Protein AF-A0A6S6ZIA1-F1 (afdb_monomer_lite)

Structure (mmCIF, N/CA/C/O backbone):
data_AF-A0A6S6ZIA1-F1
#
_entry.id   AF-A0A6S6ZIA1-F1
#
loop_
_atom_site.group_PDB
_atom_site.id
_atom_site.type_symbol
_atom_site.label_atom_id
_atom_site.label_alt_id
_atom_site.label_comp_id
_atom_site.label_asym_id
_atom_site.label_entity_id
_atom_site.label_seq_id
_atom_site.pdbx_PDB_ins_code
_atom_site.Cartn_x
_atom_site.Cartn_y
_atom_site.Cartn_z
_atom_site.occupancy
_atom_site.B_iso_or_equiv
_atom_site.auth_seq_id
_atom_site.auth_comp_id
_atom_site.auth_asym_id
_atom_site.auth_atom_id
_atom_site.pdbx_PDB_model_num
ATOM 1 N N . MET A 1 1 ? 13.094 -11.642 -13.434 1.00 40.66 1 MET A N 1
ATOM 2 C CA . MET A 1 1 ? 11.737 -11.068 -13.487 1.00 40.66 1 MET A CA 1
ATOM 3 C C . MET A 1 1 ? 11.927 -9.672 -14.052 1.00 40.66 1 MET A C 1
ATOM 5 O O . MET A 1 1 ? 12.493 -8.846 -13.364 1.00 40.66 1 MET A O 1
ATOM 9 N N . GLN A 1 2 ? 11.712 -9.467 -15.352 1.00 42.84 2 GLN A N 1
ATOM 10 C CA . GLN A 1 2 ? 11.974 -8.162 -15.969 1.00 42.84 2 GLN A CA 1
ATOM 11 C C . GLN A 1 2 ? 10.790 -7.246 -15.621 1.00 42.84 2 GLN A C 1
ATOM 13 O O . GLN A 1 2 ? 9.651 -7.606 -15.908 1.00 42.84 2 GLN A O 1
ATOM 18 N N . ASP A 1 3 ? 11.084 -6.151 -14.916 1.00 65.88 3 ASP A N 1
ATOM 19 C CA . ASP A 1 3 ? 10.182 -5.324 -14.105 1.00 65.88 3 ASP A CA 1
ATOM 20 C C . ASP A 1 3 ? 8.945 -4.777 -14.841 1.00 65.88 3 ASP A C 1
ATOM 22 O O . ASP A 1 3 ? 8.975 -3.713 -15.467 1.00 65.88 3 ASP A O 1
ATOM 26 N N . GLU A 1 4 ? 7.810 -5.455 -14.687 1.00 65.94 4 GLU A N 1
ATOM 27 C CA . GLU A 1 4 ? 6.495 -4.986 -15.145 1.00 65.94 4 GLU A CA 1
ATOM 28 C C . GLU A 1 4 ? 6.166 -3.586 -14.591 1.00 65.94 4 GLU A C 1
ATOM 30 O O . GLU A 1 4 ? 5.603 -2.746 -15.292 1.00 65.94 4 GLU A O 1
ATOM 35 N N . ILE A 1 5 ? 6.636 -3.277 -13.378 1.00 64.75 5 ILE A N 1
ATOM 36 C CA . ILE A 1 5 ? 6.540 -1.946 -12.770 1.00 64.75 5 ILE A CA 1
ATOM 37 C C . ILE A 1 5 ? 7.361 -0.906 -13.532 1.00 64.75 5 ILE A C 1
ATOM 39 O O . ILE A 1 5 ? 6.848 0.158 -13.874 1.00 64.75 5 ILE A O 1
ATOM 43 N N . VAL A 1 6 ? 8.627 -1.197 -13.836 1.00 65.38 6 VAL A N 1
ATOM 44 C CA . VAL A 1 6 ? 9.498 -0.277 -14.585 1.00 65.38 6 VAL A CA 1
ATOM 45 C C . VAL A 1 6 ? 8.930 -0.034 -15.980 1.00 65.38 6 VAL A C 1
ATOM 47 O O . VAL A 1 6 ? 8.978 1.098 -16.458 1.00 65.38 6 VAL A O 1
ATOM 50 N N . TYR A 1 7 ? 8.335 -1.055 -16.604 1.00 69.38 7 TYR A N 1
ATOM 51 C CA . TYR A 1 7 ? 7.634 -0.922 -17.879 1.00 69.38 7 TYR A CA 1
ATOM 52 C C . TYR A 1 7 ? 6.396 -0.014 -17.779 1.00 69.38 7 TYR A C 1
ATOM 54 O O . TYR A 1 7 ? 6.262 0.917 -18.574 1.00 69.38 7 TYR A O 1
ATOM 62 N N . LEU A 1 8 ? 5.529 -0.219 -16.780 1.00 66.75 8 LEU A N 1
ATOM 63 C CA . LEU A 1 8 ? 4.335 0.613 -16.550 1.00 66.75 8 LEU A CA 1
ATOM 64 C C . LEU A 1 8 ? 4.683 2.081 -16.259 1.00 66.75 8 LEU A C 1
ATOM 66 O O . LEU A 1 8 ? 3.932 2.991 -16.615 1.00 66.75 8 LEU A O 1
ATOM 70 N N . LEU A 1 9 ? 5.844 2.319 -15.649 1.00 67.44 9 LEU A N 1
ATOM 71 C CA . LEU A 1 9 ? 6.349 3.656 -15.342 1.00 67.44 9 LEU A CA 1
ATOM 72 C C . LEU A 1 9 ? 7.222 4.253 -16.461 1.00 67.44 9 LEU A C 1
ATOM 74 O O . LEU A 1 9 ? 7.538 5.441 -16.412 1.00 67.44 9 LEU A O 1
ATOM 78 N N . ALA A 1 10 ? 7.606 3.484 -17.486 1.00 69.88 10 ALA A N 1
ATOM 79 C CA . ALA A 1 10 ? 8.607 3.895 -18.476 1.00 69.88 10 ALA A CA 1
ATOM 80 C C . ALA A 1 10 ? 8.196 5.128 -19.298 1.00 69.88 10 ALA A C 1
ATOM 82 O O . ALA A 1 10 ? 9.053 5.922 -19.692 1.00 69.88 10 ALA A O 1
ATOM 83 N N . SER A 1 11 ? 6.897 5.303 -19.552 1.00 68.50 11 SER A N 1
ATOM 84 C CA . SER A 1 11 ? 6.360 6.451 -20.293 1.00 68.50 11 SER A CA 1
ATOM 85 C C . SER A 1 11 ? 6.124 7.692 -19.429 1.00 68.50 11 SER A C 1
ATOM 87 O O . SER A 1 11 ? 5.809 8.756 -19.969 1.00 68.50 11 SER A O 1
ATOM 89 N N . GLN A 1 12 ? 6.238 7.572 -18.106 1.00 69.88 12 GLN A N 1
ATOM 90 C CA . GLN A 1 12 ? 5.969 8.659 -17.172 1.00 69.88 12 GLN A CA 1
ATOM 91 C C . GLN A 1 12 ? 7.215 9.541 -17.023 1.00 69.88 12 GLN A C 1
ATOM 93 O O . GLN A 1 12 ? 8.336 9.051 -16.911 1.00 69.88 12 GLN A O 1
ATOM 98 N N . LYS A 1 13 ? 7.017 10.863 -17.038 1.00 70.06 13 LYS A N 1
ATOM 99 C CA . LYS A 1 13 ? 8.097 11.864 -16.908 1.00 70.06 13 LYS A CA 1
ATOM 100 C C . LYS A 1 13 ? 8.076 12.603 -15.575 1.00 70.06 13 LYS A C 1
ATOM 102 O O . LYS A 1 13 ? 8.821 13.563 -15.398 1.00 70.06 13 LYS A O 1
ATOM 107 N N . ASP A 1 14 ? 7.196 12.192 -14.668 1.00 74.12 14 ASP A N 1
ATOM 108 C CA . ASP A 1 14 ? 7.105 12.806 -13.356 1.00 74.12 14 ASP A CA 1
ATOM 109 C C . ASP A 1 14 ? 8.423 12.579 -12.578 1.00 74.12 14 ASP A C 1
ATOM 111 O O . ASP A 1 14 ? 8.944 11.453 -12.578 1.00 74.12 14 ASP A O 1
ATOM 115 N N . PRO A 1 15 ? 9.003 13.617 -11.947 1.00 66.94 15 PRO A N 1
ATOM 116 C CA . PRO A 1 15 ? 10.249 13.494 -11.193 1.00 66.94 15 PRO A CA 1
ATOM 117 C C . PRO A 1 15 ? 10.184 12.474 -10.049 1.00 66.94 15 PRO A C 1
ATOM 119 O O . PRO A 1 15 ? 11.173 11.785 -9.804 1.00 66.94 15 PRO A O 1
ATOM 122 N N . VAL A 1 16 ? 9.031 12.337 -9.385 1.00 65.12 16 VAL A N 1
ATOM 123 C CA . VAL A 1 16 ? 8.808 11.363 -8.302 1.00 65.12 16 VAL A CA 1
ATOM 124 C C . VAL A 1 16 ? 8.809 9.945 -8.870 1.00 65.12 16 VAL A C 1
ATOM 126 O O . VAL A 1 16 ? 9.472 9.057 -8.334 1.00 65.12 16 VAL A O 1
ATOM 129 N N . ILE A 1 17 ? 8.140 9.745 -10.009 1.00 65.75 17 ILE A N 1
ATOM 130 C CA . ILE A 1 17 ? 8.108 8.452 -10.707 1.00 65.75 17 ILE A CA 1
ATOM 131 C C . ILE A 1 17 ? 9.499 8.053 -11.210 1.00 65.75 17 ILE A C 1
ATOM 133 O O . ILE A 1 17 ? 9.905 6.896 -11.095 1.00 65.75 17 ILE A O 1
ATOM 137 N N . THR A 1 18 ? 10.251 9.021 -11.728 1.00 68.38 18 THR A N 1
ATOM 138 C CA . THR A 1 18 ? 11.622 8.802 -12.203 1.00 68.38 18 THR A CA 1
ATOM 139 C C . THR A 1 18 ? 12.546 8.412 -11.051 1.00 68.38 18 THR A C 1
ATOM 141 O O . THR A 1 18 ? 13.250 7.411 -11.152 1.00 68.38 18 THR A O 1
ATOM 144 N N . ALA A 1 19 ? 12.495 9.145 -9.933 1.00 67.50 19 ALA A N 1
ATOM 145 C CA . ALA A 1 19 ? 13.310 8.860 -8.754 1.00 67.50 19 ALA A CA 1
ATOM 146 C C . ALA A 1 19 ? 13.017 7.472 -8.164 1.00 67.50 19 ALA A C 1
ATOM 148 O O . ALA A 1 19 ? 13.949 6.749 -7.814 1.00 67.50 19 ALA A O 1
ATOM 149 N N . PHE A 1 20 ? 11.743 7.073 -8.106 1.00 70.12 20 PHE A N 1
ATOM 150 C CA . PHE A 1 20 ? 11.358 5.731 -7.672 1.00 70.12 20 PHE A CA 1
ATOM 151 C C . PHE A 1 20 ? 11.916 4.652 -8.596 1.00 70.12 20 PHE A C 1
ATOM 153 O O . PHE A 1 20 ? 12.536 3.709 -8.119 1.00 70.12 20 PHE A O 1
ATOM 160 N N . ARG A 1 21 ? 11.738 4.795 -9.914 1.00 70.75 21 ARG A N 1
ATOM 161 C CA . ARG A 1 21 ? 12.244 3.827 -10.895 1.00 70.75 21 ARG A CA 1
ATOM 162 C C . ARG A 1 21 ? 13.760 3.664 -10.786 1.00 70.75 21 ARG A C 1
ATOM 164 O O . ARG A 1 21 ? 14.267 2.548 -10.840 1.00 70.75 21 ARG A O 1
ATOM 171 N N . ASP A 1 22 ? 14.478 4.770 -10.633 1.00 72.00 22 ASP A N 1
ATOM 172 C CA . ASP A 1 22 ? 15.935 4.757 -10.529 1.00 72.00 22 ASP A CA 1
ATOM 173 C C . ASP A 1 22 ? 16.394 4.154 -9.188 1.00 72.00 22 ASP A C 1
ATOM 175 O O . ASP A 1 22 ? 17.388 3.429 -9.152 1.00 72.00 22 ASP A O 1
ATOM 179 N N . HIS A 1 23 ? 15.652 4.389 -8.100 1.00 70.62 23 HIS A N 1
ATOM 180 C CA . HIS A 1 23 ? 15.879 3.731 -6.811 1.00 70.62 23 HIS A CA 1
ATOM 181 C C . HIS A 1 23 ? 15.616 2.220 -6.895 1.00 70.62 23 HIS A C 1
ATOM 183 O O . HIS A 1 23 ? 16.471 1.428 -6.505 1.00 70.62 23 HIS A O 1
ATOM 189 N N . TRP A 1 24 ? 14.479 1.827 -7.469 1.00 71.00 24 TRP A N 1
ATOM 190 C CA . TRP A 1 24 ? 14.060 0.441 -7.674 1.00 71.00 24 TRP A CA 1
ATOM 191 C C . TRP A 1 24 ? 15.125 -0.359 -8.433 1.00 71.00 24 TRP A C 1
ATOM 193 O O . TRP A 1 24 ? 15.702 -1.308 -7.903 1.00 71.00 24 TRP A O 1
ATOM 203 N N . ASN A 1 25 ? 15.496 0.123 -9.622 1.00 71.00 25 ASN A N 1
ATOM 204 C CA . ASN A 1 25 ? 16.514 -0.500 -10.472 1.00 71.00 25 ASN A CA 1
ATOM 205 C C . ASN A 1 25 ? 17.885 -0.616 -9.796 1.00 71.00 25 ASN A C 1
ATOM 207 O O . ASN A 1 25 ? 18.684 -1.474 -10.160 1.00 71.00 25 ASN A O 1
ATOM 211 N N . LYS A 1 26 ? 18.199 0.282 -8.858 1.00 70.56 26 LYS A N 1
ATOM 212 C CA . LYS A 1 26 ? 19.504 0.320 -8.197 1.00 70.56 26 LYS A CA 1
ATOM 213 C C . LYS A 1 26 ? 19.583 -0.605 -6.984 1.00 70.56 26 LYS A C 1
ATOM 215 O O . LYS A 1 26 ? 20.677 -1.067 -6.665 1.00 70.56 26 LYS A O 1
ATOM 220 N N . HIS A 1 27 ? 18.472 -0.823 -6.285 1.00 69.06 27 HIS A N 1
ATOM 221 C CA . HIS A 1 27 ? 18.495 -1.404 -4.943 1.00 69.06 27 HIS A CA 1
ATOM 222 C C . HIS A 1 27 ? 17.851 -2.791 -4.835 1.00 69.06 27 HIS A C 1
ATOM 224 O O . HIS A 1 27 ? 18.235 -3.533 -3.936 1.00 69.06 27 HIS A O 1
ATOM 230 N N . CYS A 1 28 ? 16.973 -3.200 -5.757 1.00 68.69 28 CYS A N 1
ATOM 231 C CA . CYS A 1 28 ? 16.324 -4.516 -5.678 1.00 68.69 28 CYS A CA 1
ATOM 232 C C . CYS A 1 28 ? 17.308 -5.691 -5.737 1.00 68.69 28 CYS A C 1
ATOM 234 O O . CYS A 1 28 ? 17.243 -6.580 -4.891 1.00 68.69 28 CYS A O 1
ATOM 236 N N . ASP A 1 29 ? 18.264 -5.667 -6.668 1.00 69.44 29 ASP A N 1
ATOM 237 C CA . ASP A 1 29 ? 19.283 -6.721 -6.768 1.00 69.44 29 ASP A CA 1
ATOM 238 C C . ASP A 1 29 ? 20.181 -6.772 -5.524 1.00 69.44 29 ASP A C 1
ATOM 240 O O . ASP A 1 29 ? 20.582 -7.849 -5.084 1.00 69.44 29 ASP A O 1
ATOM 244 N N . LEU A 1 30 ? 20.477 -5.607 -4.936 1.00 71.56 30 LEU A N 1
ATOM 245 C CA . LEU A 1 30 ? 21.282 -5.501 -3.721 1.00 71.56 30 LEU A CA 1
ATOM 246 C C . LEU A 1 30 ? 20.548 -6.130 -2.531 1.00 71.56 30 LEU A C 1
ATOM 248 O O . LEU A 1 30 ? 21.135 -6.916 -1.797 1.00 71.56 30 LEU A O 1
ATOM 252 N N . TRP A 1 31 ? 19.257 -5.835 -2.370 1.00 71.00 31 TRP A N 1
ATOM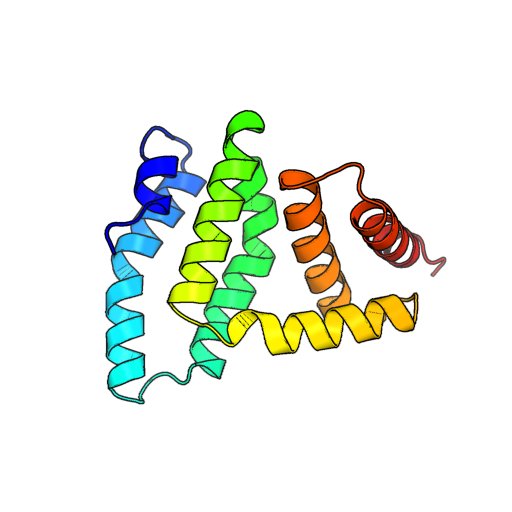 253 C CA . TRP A 1 31 ? 18.449 -6.391 -1.287 1.00 71.00 31 TRP A CA 1
ATOM 254 C C . TRP A 1 31 ? 18.314 -7.908 -1.380 1.00 71.00 31 TRP A C 1
ATOM 256 O O . TRP A 1 31 ? 18.446 -8.587 -0.365 1.00 71.00 31 TRP A O 1
ATOM 266 N N . ILE A 1 32 ? 18.118 -8.446 -2.589 1.00 69.00 32 ILE A N 1
ATOM 267 C CA . ILE A 1 32 ? 18.089 -9.898 -2.818 1.00 69.00 32 ILE A CA 1
ATOM 268 C C . ILE A 1 32 ? 19.427 -10.523 -2.394 1.00 69.00 32 ILE A C 1
ATOM 270 O O . ILE A 1 32 ? 19.441 -11.507 -1.658 1.00 69.00 32 ILE A O 1
ATOM 274 N N . GLN A 1 33 ? 20.555 -9.917 -2.777 1.00 71.81 33 GLN A N 1
ATOM 275 C CA . GLN A 1 33 ? 21.886 -10.408 -2.401 1.00 71.81 33 GLN A CA 1
ATOM 276 C C . GLN A 1 33 ? 22.147 -10.337 -0.890 1.00 71.81 33 GLN A C 1
ATOM 278 O O . GLN A 1 33 ? 22.705 -11.273 -0.318 1.00 71.81 33 GLN A O 1
ATOM 283 N N . GLU A 1 34 ? 21.755 -9.247 -0.229 1.00 73.00 34 GLU A N 1
ATOM 284 C CA . GLU A 1 34 ? 21.929 -9.081 1.218 1.00 73.00 34 GLU A CA 1
ATOM 285 C C . GLU A 1 34 ? 21.030 -10.037 2.022 1.00 73.00 34 GLU A C 1
ATOM 287 O O . GLU A 1 34 ? 21.433 -10.506 3.092 1.00 73.00 34 GLU A O 1
ATOM 292 N N . MET A 1 35 ? 19.849 -10.374 1.495 1.00 67.88 35 MET A N 1
ATOM 293 C CA . MET A 1 35 ? 18.969 -11.401 2.055 1.00 67.88 35 MET A CA 1
ATOM 294 C C . MET A 1 35 ? 19.531 -12.810 1.891 1.00 67.88 35 MET A C 1
ATOM 296 O O . MET A 1 35 ? 19.598 -13.549 2.874 1.00 67.88 35 MET A O 1
ATOM 300 N N . ASP A 1 36 ? 19.987 -13.170 0.688 1.00 71.88 36 ASP A N 1
ATOM 301 C CA . ASP A 1 36 ? 20.631 -14.466 0.428 1.00 71.88 36 ASP A CA 1
ATOM 302 C C . ASP A 1 36 ? 21.891 -14.648 1.293 1.00 71.88 36 ASP A C 1
ATOM 304 O O . ASP A 1 36 ? 22.209 -15.753 1.737 1.00 71.88 36 ASP A O 1
ATOM 308 N N . ALA A 1 37 ? 22.595 -13.550 1.585 1.00 79.94 37 ALA A N 1
ATOM 309 C CA . ALA A 1 37 ? 23.754 -13.528 2.473 1.00 79.94 37 ALA A CA 1
ATOM 310 C C . ALA A 1 37 ? 23.397 -13.541 3.975 1.00 79.94 37 ALA A C 1
ATOM 312 O O . ALA A 1 37 ? 24.302 -13.566 4.814 1.00 79.94 37 ALA A O 1
ATOM 313 N N . GLY A 1 38 ? 22.109 -13.487 4.335 1.00 73.75 38 GLY A N 1
ATOM 314 C CA . GLY A 1 38 ? 21.631 -13.415 5.720 1.00 73.75 38 GLY A CA 1
ATOM 315 C C . GLY A 1 38 ? 22.010 -12.122 6.455 1.00 73.75 38 GLY A C 1
ATOM 316 O O . GLY A 1 38 ? 21.927 -12.069 7.682 1.00 73.75 38 GLY A O 1
ATOM 317 N N . GLN A 1 39 ? 22.455 -11.092 5.729 1.00 73.50 39 GLN A N 1
ATOM 318 C CA . GLN A 1 39 ? 22.852 -9.789 6.279 1.00 73.50 39 GLN A CA 1
ATOM 319 C C . GLN A 1 39 ? 21.661 -8.858 6.481 1.00 73.50 39 GLN A C 1
ATOM 321 O O . GLN A 1 39 ? 21.703 -7.954 7.316 1.00 73.50 39 GLN A O 1
ATOM 326 N N . LEU A 1 40 ? 20.592 -9.112 5.737 1.00 65.31 40 LEU A N 1
ATOM 327 C CA . LEU A 1 40 ? 19.330 -8.417 5.844 1.00 65.31 40 LEU A CA 1
ATOM 328 C C . LEU A 1 40 ? 18.252 -9.450 6.158 1.00 65.31 40 LEU A C 1
ATOM 330 O O . LEU A 1 40 ? 18.057 -10.407 5.411 1.00 65.31 40 LEU A O 1
ATOM 334 N N . SER A 1 41 ? 17.559 -9.285 7.283 1.00 63.19 41 SER A N 1
ATOM 335 C CA . SER A 1 41 ? 16.393 -10.125 7.547 1.00 63.19 41 SER A CA 1
ATOM 336 C C . SER A 1 41 ? 15.220 -9.644 6.698 1.00 63.19 41 SER A C 1
ATOM 338 O O . SER A 1 41 ? 15.088 -8.438 6.464 1.00 63.19 41 SER A O 1
ATOM 340 N N . VAL A 1 42 ? 14.337 -10.567 6.303 1.00 56.62 42 VAL A N 1
ATOM 341 C CA . VAL A 1 42 ? 13.048 -10.222 5.682 1.00 56.62 42 VAL A CA 1
ATOM 342 C C . VAL A 1 42 ? 12.347 -9.166 6.533 1.00 56.62 42 VAL A C 1
ATOM 344 O O . VAL A 1 42 ? 11.969 -8.134 6.015 1.00 56.62 42 VAL A O 1
ATOM 347 N N . ALA A 1 43 ? 12.303 -9.330 7.857 1.00 54.25 43 ALA A N 1
ATOM 348 C CA . ALA A 1 43 ? 11.685 -8.362 8.763 1.00 54.25 43 ALA A CA 1
ATOM 349 C C . ALA A 1 43 ? 12.330 -6.958 8.728 1.00 54.25 43 ALA A C 1
ATOM 351 O O . ALA A 1 43 ? 11.628 -5.962 8.876 1.00 54.25 43 ALA A O 1
ATOM 352 N N . THR A 1 44 ? 13.645 -6.848 8.519 1.00 58.44 44 THR A N 1
ATOM 353 C CA . THR A 1 44 ? 14.373 -5.563 8.462 1.00 58.44 44 THR A CA 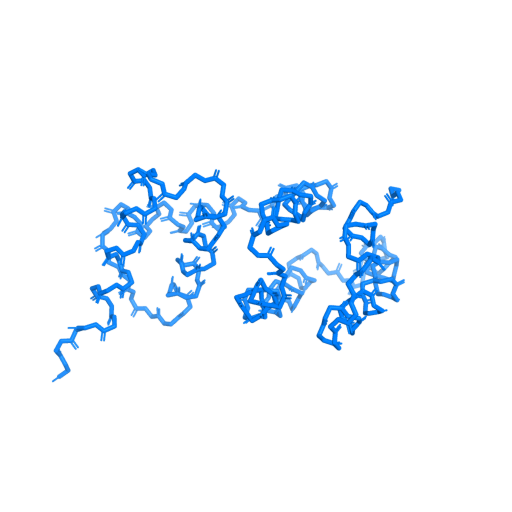1
ATOM 354 C C . THR A 1 44 ? 14.209 -4.869 7.114 1.00 58.44 44 THR A C 1
ATOM 356 O O . THR A 1 44 ? 14.016 -3.652 7.070 1.00 58.44 44 THR A O 1
ATOM 359 N N . LEU A 1 45 ? 14.278 -5.633 6.020 1.00 59.06 45 LEU A N 1
ATOM 360 C CA . LEU A 1 45 ? 14.021 -5.116 4.680 1.00 59.06 45 LEU A CA 1
ATOM 361 C C . LEU A 1 45 ? 12.563 -4.696 4.557 1.00 59.06 45 LEU A C 1
ATOM 363 O O . LEU A 1 45 ? 12.296 -3.553 4.201 1.00 59.06 45 LEU A O 1
ATOM 367 N N . THR A 1 46 ? 11.653 -5.599 4.932 1.00 54.25 46 THR A N 1
ATOM 368 C CA . THR A 1 46 ? 10.224 -5.343 5.037 1.00 54.25 46 THR A CA 1
ATOM 369 C C . THR A 1 46 ? 10.033 -4.110 5.901 1.00 54.25 46 THR A C 1
ATOM 371 O O . THR A 1 46 ? 9.574 -3.141 5.353 1.00 54.25 46 THR A O 1
ATOM 374 N N . GLY A 1 47 ? 10.530 -4.001 7.135 1.00 53.53 47 GLY A N 1
ATOM 375 C CA . GLY A 1 47 ? 10.361 -2.789 7.957 1.00 53.53 47 GLY A CA 1
ATOM 376 C C . GLY A 1 47 ? 10.734 -1.455 7.280 1.00 53.53 47 GLY A C 1
ATOM 377 O O . GLY A 1 47 ? 9.909 -0.547 7.234 1.00 53.53 47 GLY A O 1
ATOM 378 N N . ASN A 1 48 ? 11.937 -1.322 6.710 1.00 56.69 48 ASN A N 1
ATOM 379 C CA . ASN A 1 48 ? 12.404 -0.040 6.151 1.00 56.69 48 ASN A CA 1
ATOM 380 C C . ASN A 1 48 ? 11.857 0.259 4.746 1.00 56.69 48 ASN A C 1
ATOM 382 O O . ASN A 1 48 ? 11.517 1.406 4.439 1.00 56.69 48 ASN A O 1
ATOM 386 N N . VAL A 1 49 ? 11.774 -0.759 3.887 1.00 56.75 49 VAL A N 1
ATOM 387 C CA . VAL A 1 49 ? 11.217 -0.629 2.536 1.00 56.75 49 VAL A CA 1
ATOM 388 C C . VAL A 1 49 ? 9.696 -0.525 2.608 1.00 56.75 49 VAL A C 1
ATOM 390 O O . VAL A 1 49 ? 9.129 0.305 1.911 1.00 56.75 49 VAL A O 1
ATOM 393 N N . MET A 1 50 ? 9.035 -1.253 3.510 1.00 54.69 50 MET A N 1
ATOM 394 C CA . MET A 1 50 ? 7.600 -1.116 3.796 1.00 54.69 50 MET A CA 1
ATOM 395 C C . MET A 1 50 ? 7.242 0.225 4.362 1.00 54.69 50 MET A C 1
ATOM 397 O O . MET A 1 50 ? 6.251 0.772 3.916 1.00 54.69 50 MET A O 1
ATOM 401 N N . LEU A 1 51 ? 7.974 0.729 5.357 1.00 57.88 51 LEU A N 1
ATOM 402 C CA . LEU A 1 51 ? 7.632 2.017 5.947 1.00 57.88 51 LEU A CA 1
ATOM 403 C C . LEU A 1 51 ? 7.751 3.098 4.876 1.00 57.88 51 LEU A C 1
ATOM 405 O O . LEU A 1 51 ? 6.798 3.826 4.623 1.00 57.88 51 LEU A O 1
ATOM 409 N N . SER A 1 52 ? 8.865 3.085 4.138 1.00 59.84 52 SER A N 1
ATOM 410 C CA . SER A 1 52 ? 9.061 3.982 3.003 1.00 59.84 52 SER A CA 1
ATOM 411 C C . SER A 1 52 ? 7.944 3.827 1.975 1.00 59.84 52 SER A C 1
ATOM 413 O O . SER A 1 52 ? 7.413 4.827 1.512 1.00 59.84 52 SER A O 1
ATOM 415 N N . LEU A 1 53 ? 7.544 2.605 1.618 1.00 57.47 53 LEU A N 1
ATOM 416 C CA . LEU A 1 53 ? 6.488 2.358 0.636 1.00 57.47 53 LEU A CA 1
ATOM 417 C C . LEU A 1 53 ? 5.092 2.688 1.177 1.00 57.47 53 LEU A C 1
ATOM 419 O O . LEU A 1 53 ? 4.314 3.257 0.434 1.00 57.47 53 LEU A O 1
ATOM 423 N N . ARG A 1 54 ? 4.755 2.425 2.440 1.00 59.41 54 ARG A N 1
ATOM 424 C CA . ARG A 1 54 ? 3.462 2.795 3.040 1.00 59.41 54 ARG A CA 1
ATOM 425 C C . ARG A 1 54 ? 3.313 4.301 3.146 1.00 59.41 54 ARG A C 1
ATOM 427 O O . ARG A 1 54 ? 2.278 4.823 2.754 1.00 59.41 54 ARG A O 1
ATOM 434 N N . GLU A 1 55 ? 4.350 4.994 3.606 1.00 62.75 55 GLU A N 1
ATOM 435 C CA . GLU A 1 55 ? 4.328 6.451 3.747 1.00 62.75 55 GLU A CA 1
ATOM 436 C C . GLU A 1 55 ? 4.363 7.157 2.384 1.00 62.75 55 GLU A C 1
ATOM 438 O O . GLU A 1 55 ? 3.720 8.189 2.187 1.00 62.75 55 GLU A O 1
ATOM 443 N N . SER A 1 56 ? 5.103 6.611 1.412 1.00 62.44 56 SER A N 1
ATOM 444 C CA . SER A 1 56 ? 5.277 7.260 0.107 1.00 62.44 56 SER A CA 1
ATOM 445 C C . SER A 1 56 ? 4.290 6.805 -0.964 1.00 62.44 56 SER A C 1
ATOM 447 O O . SER A 1 56 ? 4.078 7.561 -1.912 1.00 62.44 56 SER A O 1
ATOM 449 N N . LEU A 1 57 ? 3.643 5.638 -0.846 1.00 65.75 57 LEU A N 1
ATOM 450 C CA . LEU A 1 57 ? 2.715 5.134 -1.864 1.00 65.75 57 LEU A CA 1
ATOM 451 C C . LEU A 1 57 ? 1.514 6.066 -2.092 1.00 65.75 57 LEU A C 1
ATOM 453 O O . LEU A 1 57 ? 1.201 6.297 -3.259 1.00 65.75 57 LEU A O 1
ATOM 457 N N . PRO A 1 58 ? 0.874 6.677 -1.074 1.00 63.62 58 PRO A N 1
ATOM 458 C CA . PRO A 1 58 ? -0.192 7.655 -1.307 1.00 63.62 58 PRO A CA 1
ATOM 459 C C . PRO A 1 58 ? 0.292 8.876 -2.106 1.00 63.62 58 PRO A C 1
ATOM 461 O O . PRO A 1 58 ? -0.394 9.361 -3.008 1.00 63.62 58 PRO A O 1
ATOM 464 N N . ILE A 1 59 ? 1.511 9.355 -1.835 1.00 66.81 59 ILE A N 1
ATOM 465 C CA . ILE A 1 59 ? 2.145 10.455 -2.581 1.00 66.81 59 ILE A CA 1
ATOM 466 C C . ILE A 1 59 ? 2.488 10.003 -4.009 1.00 66.81 59 ILE A C 1
ATOM 468 O O . ILE A 1 59 ? 2.276 10.738 -4.974 1.00 66.81 59 ILE A O 1
ATOM 472 N N . PHE A 1 60 ? 2.965 8.772 -4.152 1.00 67.75 60 PHE A N 1
ATOM 473 C CA . PHE A 1 60 ? 3.370 8.171 -5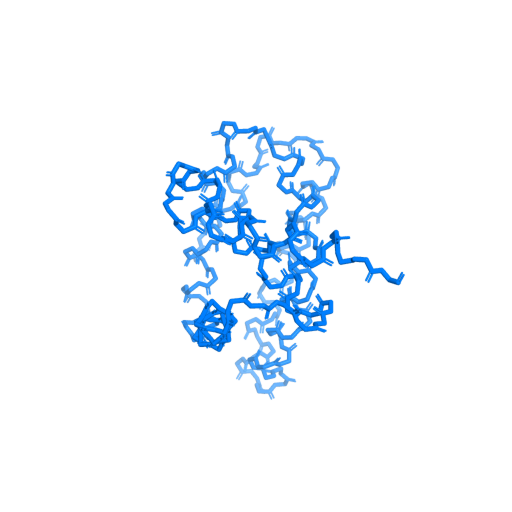.413 1.00 67.75 60 PHE A CA 1
ATOM 474 C C . PHE A 1 60 ? 2.181 7.921 -6.347 1.00 67.75 60 PHE A C 1
ATOM 476 O O . PHE A 1 60 ? 2.206 8.310 -7.514 1.00 67.75 60 PHE A O 1
ATOM 483 N N . LEU A 1 61 ? 1.097 7.340 -5.828 1.00 67.88 61 LEU A N 1
ATOM 484 C CA . LEU A 1 61 ? -0.136 7.090 -6.573 1.00 67.88 61 LEU A CA 1
ATOM 485 C C . LEU A 1 61 ? -0.743 8.394 -7.098 1.00 67.88 61 LEU A C 1
ATOM 487 O O . LEU A 1 61 ? -1.275 8.407 -8.209 1.00 67.88 61 LEU A O 1
ATOM 491 N N . ARG A 1 62 ? -0.610 9.512 -6.368 1.00 71.25 62 ARG A N 1
ATOM 492 C CA . ARG A 1 62 ? -1.053 10.833 -6.850 1.00 71.25 62 ARG A CA 1
ATOM 493 C C . ARG A 1 62 ? -0.315 11.278 -8.115 1.00 71.25 62 ARG A C 1
ATOM 495 O O . ARG A 1 62 ? -0.955 11.890 -8.969 1.00 71.25 62 ARG A O 1
ATOM 502 N N . ALA A 1 63 ? 0.967 10.938 -8.260 1.00 73.44 63 ALA A N 1
ATOM 503 C CA . ALA A 1 63 ? 1.765 11.246 -9.449 1.00 73.44 63 ALA A CA 1
ATOM 504 C C . ALA A 1 63 ? 1.424 10.349 -10.657 1.00 73.44 63 ALA A C 1
ATOM 506 O O . ALA A 1 63 ? 1.650 10.736 -11.804 1.00 73.44 63 ALA A O 1
ATOM 507 N N . ILE A 1 64 ? 0.845 9.165 -10.427 1.00 73.69 64 ILE A N 1
ATOM 508 C CA . ILE A 1 64 ? 0.399 8.265 -11.498 1.00 73.69 64 ILE A CA 1
ATOM 509 C C . ILE A 1 64 ? -0.957 8.747 -12.045 1.00 73.69 64 ILE A C 1
ATOM 511 O O . ILE A 1 64 ? -1.877 9.017 -11.257 1.00 73.69 64 ILE A O 1
ATOM 515 N N . PRO A 1 65 ? -1.144 8.821 -13.380 1.00 77.12 65 PRO A N 1
ATOM 516 C CA . PRO A 1 65 ? -2.443 9.132 -13.970 1.00 77.12 65 PRO A CA 1
ATOM 517 C C . PRO A 1 65 ? -3.537 8.181 -13.457 1.00 77.12 65 PRO A C 1
ATOM 519 O O . PRO A 1 65 ? -3.313 6.971 -13.455 1.00 77.12 65 PRO A O 1
ATOM 522 N N . PRO A 1 66 ? -4.743 8.666 -13.091 1.00 78.06 66 PRO A N 1
ATOM 523 C CA . PRO A 1 66 ? -5.791 7.829 -12.493 1.00 78.06 66 PRO A CA 1
ATOM 524 C C . PRO A 1 66 ? -6.102 6.540 -13.264 1.00 78.06 66 PRO A C 1
ATOM 526 O O . PRO A 1 66 ? -6.266 5.483 -12.665 1.00 78.06 66 PRO A O 1
ATOM 529 N N . LYS A 1 67 ? -6.099 6.611 -14.600 1.00 76.69 67 LYS A N 1
ATOM 530 C CA . LYS A 1 67 ? -6.325 5.464 -15.494 1.00 76.69 67 LYS A CA 1
ATOM 531 C C . LYS A 1 67 ? -5.275 4.345 -15.377 1.00 76.69 67 LYS A C 1
ATOM 533 O O . LYS A 1 67 ? -5.584 3.205 -15.702 1.00 76.69 67 LYS A O 1
ATOM 538 N N . ASP A 1 68 ? -4.065 4.665 -14.918 1.00 74.00 68 ASP A N 1
ATOM 539 C CA . ASP A 1 68 ? -2.919 3.750 -14.874 1.00 74.00 68 ASP A CA 1
ATOM 54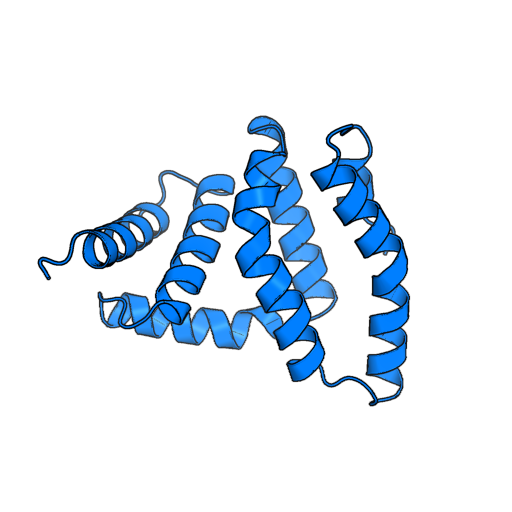0 C C . ASP A 1 68 ? -2.667 3.218 -13.447 1.00 74.00 68 ASP A C 1
ATOM 542 O O . ASP A 1 68 ? -1.968 2.219 -13.270 1.00 74.00 68 ASP A O 1
ATOM 546 N N . ARG A 1 69 ? -3.273 3.839 -12.419 1.00 76.81 69 ARG A N 1
ATOM 547 C CA . ARG A 1 69 ? -3.065 3.489 -11.001 1.00 76.81 69 ARG A CA 1
ATOM 548 C C . ARG A 1 69 ? -3.428 2.049 -10.687 1.00 76.81 69 ARG A C 1
ATOM 550 O O . ARG A 1 69 ? -2.659 1.375 -10.016 1.00 76.81 69 ARG A O 1
ATOM 557 N N . ARG A 1 70 ? -4.556 1.556 -11.208 1.00 75.81 70 ARG A N 1
ATOM 558 C CA . ARG A 1 70 ? -4.986 0.162 -11.018 1.00 75.81 70 ARG A CA 1
ATOM 559 C C . ARG A 1 70 ? -3.959 -0.833 -11.547 1.00 75.81 70 ARG A C 1
ATOM 561 O O . ARG A 1 70 ? -3.608 -1.780 -10.853 1.00 75.81 70 ARG A O 1
ATOM 568 N N . ALA A 1 71 ? -3.485 -0.618 -12.774 1.00 73.50 71 ALA A N 1
ATOM 569 C CA . ALA A 1 71 ? -2.520 -1.508 -13.413 1.00 73.50 71 ALA A CA 1
ATOM 570 C C . ALA A 1 71 ? -1.185 -1.500 -12.659 1.00 73.50 71 ALA A C 1
ATOM 572 O O . ALA A 1 71 ? -0.632 -2.560 -12.377 1.00 73.50 71 ALA A O 1
ATOM 573 N N . PHE A 1 72 ? -0.718 -0.312 -12.265 1.00 76.88 72 PHE A N 1
ATOM 574 C CA . PHE A 1 72 ? 0.461 -0.165 -11.418 1.00 76.88 72 PHE A CA 1
ATOM 575 C C . PHE A 1 72 ? 0.303 -0.900 -10.085 1.00 76.88 72 PHE A C 1
ATOM 577 O O . PHE A 1 72 ? 1.175 -1.668 -9.699 1.00 76.88 72 PHE A O 1
ATOM 584 N N . ASN A 1 73 ? -0.818 -0.685 -9.404 1.00 74.62 73 ASN A N 1
ATOM 585 C CA . ASN A 1 73 ? -1.093 -1.241 -8.091 1.00 74.62 73 ASN A CA 1
ATOM 586 C C . ASN A 1 73 ? -1.121 -2.782 -8.111 1.00 74.62 73 ASN A C 1
ATOM 588 O O . ASN A 1 73 ? -0.475 -3.420 -7.281 1.00 74.62 73 ASN A O 1
ATOM 592 N N . LEU A 1 74 ? -1.769 -3.378 -9.119 1.00 74.69 74 LEU A N 1
ATOM 593 C CA . LEU A 1 74 ? -1.788 -4.831 -9.312 1.00 74.69 74 LEU A CA 1
ATOM 594 C C . LEU A 1 74 ? -0.393 -5.401 -9.600 1.00 74.69 74 LEU A C 1
ATOM 596 O O . LEU A 1 74 ? -0.016 -6.401 -8.990 1.00 74.69 74 LEU A O 1
ATOM 600 N N . ALA A 1 75 ? 0.380 -4.766 -10.488 1.00 73.31 75 ALA A N 1
ATOM 601 C CA . ALA A 1 75 ? 1.746 -5.197 -10.797 1.00 73.31 75 ALA A CA 1
ATOM 602 C C . ALA A 1 75 ? 2.669 -5.074 -9.575 1.00 73.31 75 ALA A C 1
ATOM 604 O O . ALA A 1 75 ? 3.442 -5.983 -9.276 1.00 73.31 75 ALA A O 1
ATOM 605 N N . TYR A 1 76 ? 2.532 -3.978 -8.826 1.00 73.38 76 TYR A N 1
ATOM 606 C CA . TYR A 1 76 ? 3.235 -3.748 -7.572 1.00 73.38 76 TYR A CA 1
ATOM 607 C C . TYR A 1 76 ? 2.935 -4.833 -6.542 1.00 73.38 76 TYR A C 1
ATOM 609 O O . TYR A 1 76 ? 3.859 -5.489 -6.061 1.00 73.38 76 TYR A O 1
ATOM 617 N N . ARG A 1 77 ? 1.653 -5.093 -6.270 1.00 74.00 77 ARG A N 1
ATOM 618 C CA . ARG A 1 77 ? 1.239 -6.143 -5.335 1.00 74.00 77 ARG A CA 1
ATOM 619 C C . ARG A 1 77 ? 1.740 -7.519 -5.772 1.00 74.00 77 ARG A C 1
ATOM 621 O O . ARG A 1 77 ? 2.264 -8.264 -4.950 1.00 74.00 77 ARG A O 1
ATOM 628 N N . GLY A 1 78 ? 1.611 -7.852 -7.058 1.00 72.12 78 GLY A N 1
ATOM 629 C CA . GLY A 1 78 ? 2.052 -9.140 -7.596 1.00 72.12 78 GLY A CA 1
ATOM 630 C C . GLY A 1 78 ? 3.552 -9.371 -7.416 1.00 72.12 78 GLY A C 1
ATOM 631 O O . GLY A 1 78 ? 3.970 -10.443 -6.986 1.00 72.12 78 GLY A O 1
ATOM 632 N N . MET A 1 79 ? 4.361 -8.349 -7.679 1.00 72.19 79 MET A N 1
ATOM 633 C CA . MET A 1 79 ? 5.808 -8.416 -7.501 1.00 72.19 79 MET A CA 1
ATOM 634 C C . MET A 1 79 ? 6.218 -8.485 -6.025 1.00 72.19 79 MET A C 1
ATOM 636 O O . MET A 1 79 ? 7.116 -9.256 -5.682 1.00 72.19 79 MET A O 1
ATOM 640 N N . VAL A 1 80 ? 5.559 -7.721 -5.149 1.00 71.12 80 VAL A N 1
ATOM 641 C CA . VAL A 1 80 ? 5.779 -7.808 -3.700 1.00 71.12 80 VAL A CA 1
ATOM 642 C C . VAL A 1 80 ? 5.501 -9.227 -3.205 1.00 71.12 80 VAL A C 1
ATOM 644 O O . VAL A 1 80 ? 6.377 -9.802 -2.576 1.00 71.12 80 VAL A O 1
ATOM 647 N N . ILE A 1 81 ? 4.367 -9.836 -3.571 1.00 73.44 81 ILE A N 1
ATOM 648 C CA . ILE A 1 81 ? 4.036 -11.227 -3.197 1.00 73.44 81 ILE A CA 1
ATOM 649 C C . ILE A 1 81 ? 5.053 -12.218 -3.778 1.00 73.44 81 ILE A C 1
ATOM 651 O O . ILE A 1 81 ? 5.476 -13.146 -3.096 1.00 73.44 81 ILE A O 1
ATOM 655 N N . ALA A 1 82 ? 5.468 -12.039 -5.035 1.00 68.19 82 ALA A N 1
ATOM 656 C CA . ALA A 1 82 ? 6.430 -12.936 -5.675 1.00 68.19 82 ALA A CA 1
ATOM 657 C C . ALA A 1 82 ? 7.820 -12.897 -5.016 1.00 68.19 82 ALA A C 1
ATOM 659 O O . ALA A 1 82 ? 8.544 -13.891 -5.061 1.00 68.19 82 ALA A O 1
ATOM 660 N N . THR A 1 83 ? 8.192 -11.755 -4.435 1.00 62.75 83 THR A N 1
ATOM 661 C CA . THR A 1 83 ? 9.502 -11.538 -3.801 1.00 62.75 83 THR A CA 1
ATOM 662 C C . THR A 1 83 ? 9.450 -11.822 -2.297 1.00 62.75 83 THR A C 1
ATOM 664 O O . THR A 1 83 ? 10.407 -12.335 -1.723 1.00 62.75 83 THR A O 1
ATOM 667 N N . PHE A 1 84 ? 8.312 -11.528 -1.671 1.00 67.56 84 PHE A N 1
ATOM 668 C CA . PHE A 1 84 ? 8.046 -11.617 -0.241 1.00 67.56 84 PHE A CA 1
ATOM 669 C C . PHE A 1 84 ? 6.648 -12.232 -0.029 1.00 67.56 84 PHE A C 1
ATOM 671 O O . PHE A 1 84 ? 5.680 -11.505 0.192 1.00 67.56 84 PHE A O 1
ATOM 678 N N . PRO A 1 85 ? 6.500 -13.564 -0.124 1.00 67.19 85 PRO A N 1
ATOM 679 C CA . PRO A 1 85 ? 5.186 -14.215 -0.083 1.00 67.19 85 PRO A CA 1
ATOM 680 C C . PRO A 1 85 ? 4.424 -13.964 1.225 1.00 67.19 85 PRO A C 1
ATOM 682 O O . PRO A 1 85 ? 3.212 -13.775 1.189 1.00 67.19 85 PRO A O 1
ATOM 685 N N . ASP A 1 86 ? 5.140 -13.847 2.343 1.00 69.19 86 ASP A N 1
ATOM 686 C CA . ASP A 1 86 ? 4.548 -13.682 3.679 1.00 69.19 86 ASP A CA 1
ATOM 687 C C . ASP A 1 86 ? 4.314 -12.202 4.050 1.00 69.19 86 ASP A C 1
ATOM 689 O O . ASP A 1 86 ? 3.924 -11.864 5.165 1.00 69.19 86 ASP A O 1
ATOM 693 N N . PHE A 1 87 ? 4.585 -11.281 3.122 1.00 69.25 87 PHE A N 1
ATOM 694 C CA . PHE A 1 87 ? 4.627 -9.838 3.373 1.00 69.25 87 PHE A CA 1
ATOM 695 C C . PHE A 1 87 ? 3.312 -9.263 3.888 1.00 69.25 87 PHE A C 1
ATOM 697 O O . PHE A 1 87 ? 3.313 -8.416 4.777 1.00 69.25 87 PHE A O 1
ATOM 704 N N . TYR A 1 88 ? 2.200 -9.717 3.315 1.00 72.75 88 TYR A N 1
ATOM 705 C CA . TYR A 1 88 ? 0.879 -9.238 3.693 1.00 72.75 88 TYR A CA 1
ATOM 706 C C . TYR A 1 88 ? 0.282 -10.026 4.857 1.00 72.75 88 TYR A C 1
ATOM 708 O O . TYR A 1 88 ? -0.679 -9.548 5.434 1.00 72.75 88 TYR A O 1
ATOM 716 N N . GLU A 1 89 ? 0.832 -11.178 5.259 1.00 76.38 89 GLU A N 1
ATOM 717 C CA . GLU A 1 89 ? 0.187 -12.026 6.275 1.00 76.38 89 GLU A CA 1
ATOM 718 C C . GLU A 1 89 ? 0.039 -11.310 7.624 1.00 76.38 89 GLU A C 1
ATOM 720 O O . GLU A 1 89 ? -1.020 -11.352 8.254 1.00 76.38 89 GLU A O 1
ATOM 725 N N . GLN A 1 90 ? 1.091 -10.611 8.060 1.00 72.75 90 GLN A N 1
ATOM 726 C CA . GLN A 1 90 ? 1.058 -9.864 9.315 1.00 72.75 90 GLN A CA 1
ATOM 727 C C . GLN A 1 90 ? 0.110 -8.661 9.228 1.00 72.75 90 GLN A C 1
ATOM 729 O O . GLN A 1 90 ? -0.669 -8.419 10.149 1.00 72.75 90 GLN A O 1
ATOM 734 N N . ASP A 1 91 ? 0.141 -7.953 8.101 1.00 79.06 91 ASP A N 1
ATOM 735 C CA . ASP A 1 91 ? -0.712 -6.796 7.852 1.00 79.06 91 ASP A CA 1
ATOM 736 C C . ASP A 1 91 ? -2.185 -7.170 7.725 1.00 79.06 91 ASP A C 1
ATOM 738 O O . ASP A 1 91 ? -3.036 -6.445 8.222 1.00 79.06 91 ASP A O 1
ATOM 742 N N . GLU A 1 92 ? -2.497 -8.279 7.058 1.00 83.44 92 GLU A N 1
ATOM 743 C CA . GLU A 1 92 ? -3.856 -8.794 6.892 1.00 83.44 92 GLU A CA 1
ATOM 744 C C . GLU A 1 92 ? -4.413 -9.232 8.249 1.00 83.44 92 GLU A C 1
ATOM 746 O O . GLU A 1 92 ? -5.536 -8.869 8.593 1.00 83.44 92 GLU A O 1
ATOM 751 N N . SER A 1 93 ? -3.605 -9.902 9.080 1.00 83.75 93 SER A N 1
ATOM 752 C CA . SER A 1 93 ? -4.015 -10.242 10.446 1.00 83.75 93 SER A CA 1
ATOM 753 C C . SER A 1 93 ? -4.261 -9.003 11.313 1.00 83.75 93 SER A C 1
ATOM 755 O O . SER A 1 93 ? -5.162 -9.015 12.157 1.00 83.75 93 SER A O 1
ATOM 757 N N . GLU A 1 94 ? -3.451 -7.954 11.164 1.00 85.19 94 GLU A N 1
ATOM 758 C CA . GLU A 1 94 ? -3.629 -6.702 11.900 1.00 85.19 94 GLU A CA 1
ATOM 759 C C . GLU A 1 94 ? -4.839 -5.915 11.378 1.00 85.19 94 GLU A C 1
ATOM 761 O O . GLU A 1 94 ? -5.657 -5.443 12.170 1.00 85.19 94 GLU A O 1
ATOM 766 N N . LEU A 1 95 ? -5.020 -5.865 10.058 1.00 88.31 95 LEU A N 1
ATOM 767 C CA . LEU A 1 95 ? -6.170 -5.269 9.385 1.00 88.31 95 LEU A CA 1
ATOM 768 C C . LEU A 1 95 ? -7.478 -5.922 9.841 1.00 88.31 95 LEU A C 1
ATOM 770 O O . LEU A 1 95 ? -8.400 -5.217 10.256 1.00 88.31 95 LEU A O 1
ATOM 774 N N . ASP A 1 96 ? -7.539 -7.253 9.849 1.00 89.19 96 ASP A N 1
ATOM 775 C CA . ASP A 1 96 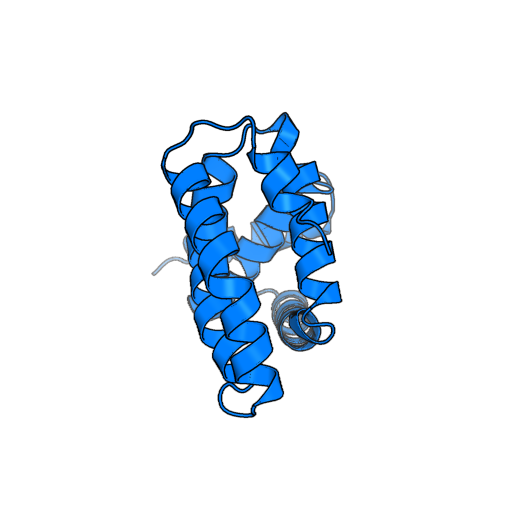? -8.689 -8.015 10.338 1.00 89.19 96 ASP A CA 1
ATOM 776 C C . ASP A 1 96 ? -8.989 -7.693 11.805 1.00 89.19 96 ASP A C 1
ATOM 778 O O . ASP A 1 96 ? -10.148 -7.500 12.185 1.00 89.19 96 ASP A O 1
ATOM 782 N N . ALA A 1 97 ? -7.952 -7.568 12.640 1.00 92.56 97 ALA A N 1
ATOM 783 C CA . ALA A 1 97 ? -8.112 -7.198 14.042 1.00 92.56 97 ALA A CA 1
ATOM 784 C C . ALA A 1 97 ? -8.639 -5.762 14.217 1.00 92.56 97 ALA A C 1
ATOM 786 O O . ALA A 1 97 ? -9.449 -5.514 15.120 1.00 92.56 97 ALA A O 1
ATOM 787 N N . ILE A 1 98 ? -8.214 -4.813 13.375 1.00 92.19 98 ILE A N 1
ATOM 788 C CA . ILE A 1 98 ? -8.714 -3.429 13.382 1.00 92.19 98 ILE A CA 1
ATOM 789 C C . ILE A 1 98 ? -10.173 -3.385 12.912 1.00 92.19 98 ILE A C 1
ATOM 791 O O . ILE A 1 98 ? -11.003 -2.761 13.583 1.00 92.19 98 ILE A O 1
ATOM 795 N N . ILE A 1 99 ? -10.501 -4.074 11.814 1.00 90.75 99 ILE A N 1
ATOM 796 C CA . ILE A 1 99 ? -11.857 -4.142 11.246 1.00 90.75 99 ILE A CA 1
ATOM 797 C C . ILE A 1 99 ? -12.820 -4.792 12.239 1.00 90.75 99 ILE A C 1
ATOM 799 O O . ILE A 1 99 ? -13.863 -4.214 12.542 1.00 90.75 99 ILE A O 1
ATOM 803 N N . ALA A 1 100 ? -12.463 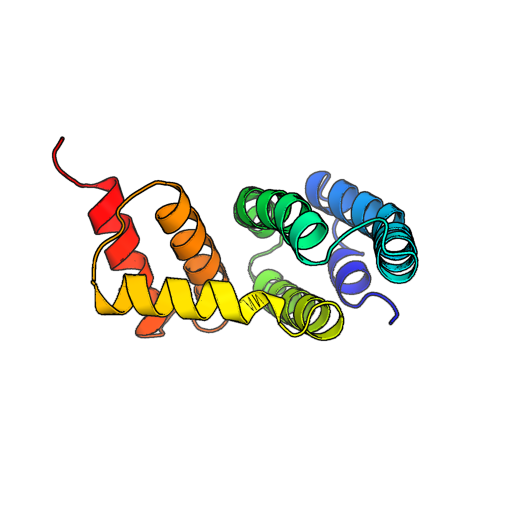-5.949 12.803 1.00 92.00 100 ALA A N 1
ATOM 804 C CA . ALA A 1 100 ? -13.293 -6.646 13.787 1.00 92.00 100 ALA A CA 1
ATOM 805 C C . ALA A 1 100 ? -13.543 -5.794 15.039 1.00 92.00 100 ALA A C 1
ATOM 807 O O . ALA A 1 100 ? -14.609 -5.862 15.654 1.00 92.00 100 ALA A O 1
ATOM 808 N N . ARG A 1 101 ? -12.560 -4.972 15.415 1.00 94.38 101 ARG A N 1
ATOM 809 C CA . ARG A 1 101 ? -12.675 -4.026 16.526 1.00 94.38 101 ARG A CA 1
ATOM 810 C C . ARG A 1 101 ? -13.484 -2.777 16.169 1.00 94.38 101 ARG A C 1
ATOM 812 O O . ARG A 1 101 ? -14.011 -2.137 17.077 1.00 94.38 101 ARG A O 1
ATOM 819 N N . GLY A 1 102 ? -13.549 -2.405 14.894 1.00 93.44 102 GLY A N 1
ATOM 820 C CA . GLY A 1 102 ? -14.274 -1.232 14.411 1.00 93.44 102 GLY A CA 1
ATOM 821 C C . GLY A 1 102 ? -13.661 0.109 14.833 1.00 93.44 102 GLY A C 1
ATOM 822 O O . GLY A 1 102 ? -14.383 1.096 14.919 1.00 93.44 102 GLY A O 1
ATOM 823 N N . LYS A 1 103 ? -12.362 0.163 15.180 1.00 94.06 103 LYS A N 1
ATOM 824 C CA . LYS A 1 103 ? -11.732 1.402 15.678 1.00 94.06 103 LYS A CA 1
ATOM 825 C C . LYS A 1 103 ? -10.210 1.430 15.502 1.00 94.06 103 LYS A C 1
ATOM 827 O O . LYS A 1 103 ? -9.538 0.521 15.987 1.00 94.06 103 LYS A O 1
ATOM 832 N N . ILE A 1 104 ? -9.670 2.524 14.958 1.00 94.00 104 ILE A N 1
ATOM 833 C CA . ILE A 1 104 ? -8.224 2.838 14.904 1.00 94.00 104 ILE A CA 1
ATOM 834 C C . ILE A 1 104 ? -7.749 3.435 16.246 1.00 94.00 104 ILE A C 1
ATOM 836 O O . ILE A 1 104 ? -8.461 4.246 16.851 1.00 94.00 104 ILE A O 1
ATOM 840 N N . ARG A 1 105 ? -6.589 3.029 16.762 1.00 91.62 105 ARG A N 1
ATOM 841 C CA . ARG A 1 105 ? -6.065 3.399 18.093 1.00 91.62 105 ARG A CA 1
ATOM 842 C C . ARG A 1 105 ? -4.904 4.383 18.047 1.00 91.62 105 ARG A C 1
ATOM 844 O O . ARG A 1 105 ? -4.769 5.158 18.989 1.00 91.62 105 ARG A O 1
ATOM 851 N N . ASN A 1 106 ? -4.085 4.321 17.010 1.00 86.69 106 ASN A N 1
ATOM 852 C CA . ASN A 1 106 ? -2.862 5.100 16.862 1.00 86.69 106 ASN A CA 1
ATOM 853 C C . ASN A 1 106 ? -2.595 5.388 15.376 1.00 86.69 106 ASN A C 1
ATOM 855 O O . ASN A 1 106 ? -3.310 4.892 14.504 1.00 86.69 106 ASN A O 1
ATOM 859 N N . ASP A 1 107 ? -1.564 6.185 15.121 1.00 82.94 107 ASP A N 1
ATOM 860 C CA . ASP A 1 107 ? -1.193 6.618 13.773 1.00 82.94 107 ASP A CA 1
ATOM 861 C C . ASP A 1 107 ? -0.677 5.450 12.915 1.00 82.94 107 ASP A C 1
ATOM 863 O O . ASP A 1 107 ? -0.961 5.390 11.723 1.00 82.94 107 ASP A O 1
ATOM 867 N N . ASP A 1 108 ? -0.007 4.462 13.517 1.00 80.25 108 ASP A N 1
ATOM 868 C CA . ASP A 1 108 ? 0.472 3.269 12.803 1.00 80.25 108 ASP A CA 1
ATOM 869 C C . ASP A 1 108 ? -0.693 2.480 12.179 1.00 80.25 108 ASP A C 1
ATOM 871 O O . ASP A 1 108 ? -0.673 2.138 10.994 1.00 80.25 108 ASP A O 1
ATOM 875 N N . GLU A 1 109 ? -1.754 2.242 12.958 1.00 88.06 109 GLU A N 1
ATOM 876 C CA . GLU A 1 109 ? -2.979 1.608 12.471 1.00 88.06 109 GLU A CA 1
ATOM 877 C C . GLU A 1 109 ? -3.703 2.494 11.442 1.00 88.06 109 GLU A C 1
ATOM 879 O O . GLU A 1 109 ? -4.318 1.971 10.512 1.00 88.06 109 GLU A O 1
ATOM 884 N N . PHE A 1 110 ? -3.633 3.824 11.577 1.00 87.50 110 PHE A N 1
ATOM 885 C CA . PHE A 1 110 ? -4.195 4.747 10.588 1.00 87.50 110 PHE A CA 1
ATOM 886 C C . PHE A 1 110 ? -3.504 4.599 9.232 1.00 87.50 110 PHE A C 1
ATOM 888 O O . PHE A 1 110 ? -4.180 4.406 8.222 1.00 87.50 110 PHE A O 1
ATOM 895 N N . HIS A 1 111 ? -2.172 4.604 9.207 1.00 80.88 111 HIS A N 1
ATOM 896 C CA . HIS A 1 111 ? -1.405 4.441 7.973 1.00 80.88 111 HIS A CA 1
ATOM 897 C C . HIS A 1 111 ? -1.596 3.062 7.337 1.00 80.88 111 HIS A C 1
ATOM 899 O O . HIS A 1 111 ? -1.630 2.950 6.109 1.00 80.88 111 HIS A O 1
ATOM 905 N N . LEU A 1 112 ? -1.775 2.012 8.145 1.00 83.56 112 LEU A N 1
ATOM 906 C CA . LEU A 1 112 ? -2.138 0.691 7.635 1.00 83.56 112 LEU A CA 1
ATOM 907 C C . LEU A 1 112 ? -3.501 0.729 6.923 1.00 83.56 112 LEU A C 1
ATOM 909 O O . LEU A 1 112 ? -3.621 0.260 5.790 1.00 83.56 112 LEU A O 1
ATOM 913 N N . ILE A 1 113 ? -4.519 1.323 7.552 1.00 88.56 113 ILE A N 1
ATOM 914 C CA . ILE A 1 113 ? -5.862 1.443 6.968 1.00 88.56 113 ILE A CA 1
ATOM 915 C C . ILE A 1 113 ? -5.848 2.318 5.709 1.00 88.56 113 ILE A C 1
ATOM 917 O O . ILE A 1 113 ? -6.438 1.922 4.703 1.00 88.56 113 ILE A O 1
ATOM 921 N N . GLU A 1 114 ? -5.155 3.458 5.729 1.00 84.56 114 GLU A N 1
ATOM 922 C CA . GLU A 1 114 ? -5.001 4.354 4.576 1.00 84.56 114 GLU A CA 1
ATOM 923 C C . GLU A 1 114 ? -4.360 3.623 3.390 1.00 84.56 114 GLU A C 1
ATOM 925 O O . GLU A 1 114 ? -4.868 3.682 2.266 1.00 84.56 114 GLU A O 1
ATOM 930 N N . PHE A 1 115 ? -3.294 2.858 3.645 1.00 82.19 115 PHE A N 1
ATOM 931 C CA . PHE A 1 115 ? -2.640 2.043 2.627 1.00 82.19 115 PHE A CA 1
ATOM 932 C C . PHE A 1 115 ? -3.621 1.053 1.984 1.00 82.19 115 PHE A C 1
ATOM 934 O O . PHE A 1 115 ? -3.752 1.031 0.759 1.00 82.19 115 PHE A O 1
ATOM 941 N N . TYR A 1 116 ? -4.351 0.263 2.778 1.00 84.50 116 TYR A N 1
ATOM 942 C CA . TYR A 1 116 ? -5.314 -0.705 2.240 1.00 84.50 116 TYR A CA 1
ATOM 943 C C . TYR A 1 116 ? -6.525 -0.043 1.574 1.00 84.50 116 TYR A C 1
ATOM 945 O O . TYR A 1 116 ? -7.042 -0.573 0.586 1.00 84.50 116 TYR A O 1
ATOM 953 N N . PHE A 1 117 ? -6.957 1.122 2.055 1.00 86.81 117 PHE A N 1
ATOM 954 C CA . PHE A 1 117 ? -8.027 1.896 1.433 1.00 86.81 117 PHE A CA 1
ATOM 955 C C . PHE A 1 117 ? -7.632 2.356 0.028 1.00 86.81 117 PHE A C 1
ATOM 957 O O . PHE A 1 117 ? -8.379 2.113 -0.920 1.00 86.81 117 PHE A O 1
ATOM 964 N N . GLU A 1 118 ? -6.447 2.946 -0.134 1.00 81.00 118 GLU A N 1
ATOM 965 C CA . GLU A 1 118 ? -5.930 3.374 -1.439 1.00 81.00 118 GLU A CA 1
ATOM 966 C C . GLU A 1 118 ? -5.772 2.187 -2.398 1.00 81.00 118 GLU A C 1
ATOM 968 O O . GLU A 1 118 ? -6.156 2.258 -3.569 1.00 81.00 118 GLU A O 1
ATOM 973 N N . GLN A 1 119 ? -5.265 1.053 -1.910 1.00 78.25 119 GLN A N 1
ATOM 974 C CA . GLN A 1 119 ? -5.178 -0.183 -2.695 1.00 78.25 119 GLN A CA 1
ATOM 975 C C . GLN A 1 119 ? -6.567 -0.608 -3.192 1.00 78.25 119 GLN A C 1
ATOM 977 O O . GLN A 1 119 ? -6.773 -0.835 -4.388 1.00 78.25 119 GLN A O 1
ATOM 982 N N . GLN A 1 120 ? -7.547 -0.633 -2.289 1.00 82.12 120 GLN A N 1
ATOM 983 C CA . GLN A 1 120 ? -8.915 -1.021 -2.601 1.00 82.12 120 GLN A CA 1
ATOM 984 C C . GLN A 1 120 ? -9.595 -0.039 -3.567 1.00 82.12 120 GLN A C 1
ATOM 986 O O . GLN A 1 120 ? -10.231 -0.485 -4.517 1.00 82.12 120 GLN A O 1
ATOM 991 N N . GLN A 1 121 ? -9.412 1.272 -3.392 1.00 80.69 121 GLN A N 1
ATOM 992 C CA . GLN A 1 121 ? -9.946 2.314 -4.280 1.00 80.69 121 GLN A CA 1
ATOM 993 C C . GLN A 1 121 ? -9.450 2.173 -5.722 1.00 80.69 121 GLN A C 1
ATOM 995 O O . GLN A 1 121 ? -10.171 2.469 -6.673 1.00 80.69 121 GLN A O 1
ATOM 1000 N N . ASN A 1 122 ? -8.224 1.685 -5.902 1.00 74.94 122 ASN A N 1
ATOM 1001 C CA . ASN A 1 122 ? -7.669 1.456 -7.229 1.00 74.94 122 ASN A CA 1
ATOM 1002 C C . ASN A 1 122 ? -8.110 0.116 -7.842 1.00 74.94 122 ASN A C 1
ATOM 1004 O O . ASN A 1 122 ? -8.007 -0.044 -9.058 1.00 74.94 122 ASN A O 1
ATOM 1008 N N . ILE A 1 123 ? -8.605 -0.842 -7.052 1.00 74.44 123 ILE A N 1
ATOM 1009 C CA . ILE A 1 123 ? -9.024 -2.170 -7.533 1.00 74.44 123 ILE A CA 1
ATOM 1010 C C . ILE A 1 123 ? -10.540 -2.244 -7.741 1.00 74.44 123 ILE A C 1
ATOM 1012 O O . ILE A 1 123 ? -10.979 -2.648 -8.822 1.00 74.44 123 ILE A O 1
ATOM 1016 N N . ASP A 1 124 ? -11.301 -1.883 -6.710 1.00 79.38 124 ASP A N 1
ATOM 1017 C CA . ASP A 1 124 ? -12.761 -1.925 -6.635 1.00 79.38 124 ASP A CA 1
ATOM 1018 C C . ASP A 1 124 ? -13.249 -0.862 -5.621 1.00 79.38 124 ASP A C 1
ATOM 1020 O O . ASP A 1 124 ? -13.363 -1.156 -4.421 1.00 79.38 124 ASP A O 1
ATOM 1024 N N . PRO A 1 125 ? -13.463 0.388 -6.082 1.00 79.44 125 PRO A N 1
ATOM 1025 C CA . PRO A 1 125 ? -13.769 1.537 -5.226 1.00 79.44 125 PRO A CA 1
ATOM 1026 C C . PRO A 1 125 ? -15.171 1.503 -4.614 1.00 79.44 125 PRO A C 1
ATOM 1028 O O . PRO A 1 125 ? -15.386 2.116 -3.571 1.00 79.44 125 PRO A O 1
ATOM 1031 N N . ASP A 1 126 ? -16.106 0.777 -5.231 1.00 84.88 126 ASP A N 1
ATOM 1032 C CA . ASP A 1 126 ? -17.498 0.677 -4.777 1.00 84.88 126 ASP A CA 1
ATOM 1033 C C . ASP A 1 126 ? -17.708 -0.496 -3.803 1.00 84.88 126 ASP A C 1
ATOM 1035 O O . ASP A 1 126 ? -18.836 -0.796 -3.396 1.00 84.88 126 ASP A O 1
ATOM 1039 N N . SER A 1 127 ? -16.629 -1.184 -3.418 1.00 86.50 127 SER A N 1
ATOM 1040 C CA . SER A 1 127 ? -16.717 -2.336 -2.532 1.00 86.50 127 SER A CA 1
ATOM 1041 C C . SER A 1 127 ? -17.133 -1.932 -1.117 1.00 86.50 127 SER A C 1
ATOM 1043 O O . SER A 1 127 ? -16.739 -0.890 -0.580 1.00 86.50 127 SER A O 1
ATOM 1045 N N . SER A 1 128 ? -17.881 -2.815 -0.451 1.00 85.62 128 SER A N 1
ATOM 1046 C CA . SER A 1 128 ? -18.232 -2.642 0.963 1.00 85.62 128 SER A CA 1
ATOM 1047 C C . SER A 1 128 ? -16.995 -2.561 1.862 1.00 85.62 128 SER A C 1
ATOM 1049 O O . SER A 1 128 ? -17.036 -1.907 2.901 1.00 85.62 128 SER A O 1
ATOM 1051 N N . ALA A 1 129 ? -15.890 -3.197 1.458 1.00 84.88 129 ALA A N 1
ATOM 1052 C CA . ALA A 1 129 ? -14.614 -3.103 2.154 1.00 84.88 129 ALA A CA 1
ATOM 1053 C C . ALA A 1 129 ? -14.038 -1.684 2.063 1.00 84.88 129 ALA A C 1
ATOM 1055 O O . ALA A 1 129 ? -13.598 -1.143 3.072 1.00 84.88 129 ALA A O 1
ATOM 1056 N N . SER A 1 130 ? -14.106 -1.040 0.892 1.00 86.12 130 SER A N 1
ATOM 1057 C CA . SER A 1 130 ? -13.620 0.332 0.734 1.00 86.12 130 SER A CA 1
ATOM 1058 C C . SER A 1 130 ? -14.410 1.323 1.591 1.00 86.12 130 SER A C 1
ATOM 1060 O O . SER A 1 130 ? -13.819 2.151 2.285 1.00 86.12 130 SER A O 1
ATOM 1062 N N . ALA A 1 131 ? -15.739 1.182 1.620 1.00 88.00 131 ALA A N 1
ATOM 1063 C CA . ALA A 1 131 ? -16.599 1.992 2.479 1.00 88.00 131 ALA A CA 1
ATOM 1064 C C . ALA A 1 131 ? -16.293 1.789 3.976 1.00 88.00 131 ALA A C 1
ATOM 1066 O O . ALA A 1 131 ? -16.234 2.759 4.729 1.00 88.00 131 ALA A O 1
ATOM 1067 N N . ALA A 1 132 ? -16.056 0.545 4.407 1.00 90.06 132 ALA A N 1
ATOM 1068 C CA . ALA A 1 132 ? -15.722 0.239 5.798 1.00 90.06 132 ALA A CA 1
ATOM 1069 C C . ALA A 1 132 ? -14.370 0.835 6.226 1.00 90.06 132 ALA A C 1
ATOM 1071 O O . ALA A 1 132 ? -14.272 1.420 7.304 1.00 90.06 132 ALA A O 1
ATOM 1072 N N . LEU A 1 133 ? -13.342 0.733 5.375 1.00 91.81 133 LEU A N 1
ATOM 1073 C CA . LEU A 1 133 ? -12.032 1.336 5.638 1.00 91.81 133 LEU A CA 1
ATOM 1074 C C . LEU A 1 133 ? -12.124 2.864 5.703 1.00 91.81 133 LEU A C 1
ATOM 1076 O O . LEU A 1 133 ? -11.560 3.470 6.612 1.00 91.81 133 LEU A O 1
ATOM 1080 N N . ARG A 1 134 ? -12.899 3.480 4.800 1.00 92.31 134 ARG A N 1
ATOM 1081 C CA . ARG A 1 134 ? -13.128 4.927 4.822 1.00 92.31 134 ARG A CA 1
ATOM 1082 C C . ARG A 1 134 ? -13.772 5.389 6.128 1.00 92.31 134 ARG A C 1
ATOM 1084 O O . ARG A 1 134 ? -13.305 6.354 6.722 1.00 92.31 134 ARG A O 1
ATOM 1091 N N . GLN A 1 135 ? -14.796 4.672 6.590 1.00 93.00 135 GLN A N 1
ATOM 1092 C CA . GLN A 1 135 ? -15.470 4.991 7.848 1.00 93.00 135 GLN A CA 1
ATOM 1093 C C . GLN A 1 135 ? -14.507 4.934 9.042 1.00 93.00 135 GLN A C 1
ATOM 1095 O O . GLN A 1 135 ? -14.543 5.814 9.893 1.00 93.00 135 GLN A O 1
ATOM 1100 N N . LEU A 1 136 ? -13.619 3.932 9.095 1.00 93.69 136 LEU A N 1
ATOM 1101 C CA . LEU A 1 136 ? -12.617 3.815 10.161 1.00 93.69 136 LEU A CA 1
ATOM 1102 C C . LEU A 1 136 ? -11.656 5.011 10.201 1.00 93.69 136 LEU A C 1
ATOM 1104 O O . LEU A 1 136 ? -11.284 5.442 11.295 1.00 93.69 136 LEU A O 1
ATOM 1108 N N . MET A 1 137 ? -11.261 5.523 9.030 1.00 92.69 137 MET A N 1
ATOM 1109 C CA . MET A 1 137 ? -10.410 6.711 8.905 1.00 92.69 137 MET A CA 1
ATOM 1110 C C . MET A 1 137 ? -11.148 7.969 9.358 1.00 92.69 137 MET A C 1
ATOM 1112 O O . MET A 1 137 ? -10.638 8.682 10.220 1.00 92.69 137 MET A O 1
ATOM 1116 N N . ASP A 1 138 ? -12.367 8.196 8.855 1.00 92.88 138 ASP A N 1
ATOM 1117 C CA . ASP A 1 138 ? -13.177 9.356 9.242 1.00 92.88 138 ASP A CA 1
ATOM 1118 C C . ASP A 1 138 ? -13.430 9.343 10.773 1.00 92.88 138 ASP A C 1
ATOM 1120 O O . ASP A 1 138 ? -13.223 10.343 11.461 1.00 92.88 138 ASP A O 1
ATOM 1124 N N . ASP A 1 139 ? -13.758 8.184 11.358 1.00 93.12 139 ASP A N 1
ATOM 1125 C CA . ASP A 1 139 ? -13.946 8.009 12.809 1.00 93.12 139 ASP A CA 1
ATOM 1126 C C . ASP A 1 139 ? -12.663 8.193 13.638 1.00 93.12 139 ASP A C 1
ATOM 1128 O O . ASP A 1 139 ? -12.720 8.237 14.872 1.00 93.12 139 ASP A O 1
ATOM 1132 N N . PHE A 1 140 ? -11.485 8.196 13.018 1.00 91.69 140 PHE A N 1
ATOM 1133 C CA . PHE A 1 140 ? -10.220 8.492 13.685 1.00 91.69 140 PHE A CA 1
ATOM 1134 C C . PHE A 1 140 ? -9.883 9.979 13.577 1.00 91.69 140 PHE A C 1
ATOM 1136 O O . PHE A 1 140 ? -9.619 10.602 14.605 1.00 91.69 140 PHE A O 1
ATOM 1143 N N . GLU A 1 141 ? -9.970 10.541 12.370 1.00 88.12 141 GLU A N 1
ATOM 1144 C CA . GLU A 1 141 ? -9.670 11.946 12.067 1.00 88.12 141 GLU A CA 1
ATOM 1145 C C . GLU A 1 141 ? -10.640 12.923 12.747 1.00 88.12 141 GLU A C 1
ATOM 1147 O O . GLU A 1 141 ? -10.230 13.999 13.181 1.00 88.12 141 GLU A O 1
ATOM 1152 N N . PHE A 1 142 ? -11.919 12.552 12.870 1.00 86.38 142 PHE A N 1
ATOM 1153 C CA . PHE A 1 142 ? -12.975 13.410 13.423 1.00 86.38 142 PHE A CA 1
ATOM 1154 C C . PHE A 1 142 ? -13.355 13.075 14.871 1.00 86.38 142 PHE A C 1
ATOM 1156 O O . PHE A 1 142 ? -14.433 13.462 15.332 1.00 86.38 142 PHE A O 1
ATOM 1163 N N . ARG A 1 143 ? -12.495 12.379 15.627 1.00 76.62 143 ARG A N 1
ATOM 1164 C CA . ARG A 1 143 ? -12.704 12.261 17.080 1.00 76.62 143 ARG A CA 1
ATOM 1165 C C . ARG A 1 143 ? -12.653 13.641 17.707 1.00 76.62 143 ARG A C 1
ATOM 1167 O O . ARG A 1 143 ? -11.645 14.330 17.599 1.00 76.62 143 ARG A O 1
ATOM 1174 N N . GLU A 1 144 ? -13.727 14.018 18.397 1.00 53.91 144 GLU A N 1
ATOM 1175 C CA . GLU A 1 144 ? -13.683 15.164 19.298 1.00 53.91 144 GLU A CA 1
ATOM 1176 C C . GLU A 1 144 ? -12.547 14.940 20.310 1.00 53.91 144 GLU A C 1
ATOM 1178 O O . GLU A 1 144 ? -12.553 13.959 21.061 1.00 53.91 144 GLU A O 1
ATOM 1183 N N . HIS A 1 145 ? -11.543 15.816 20.252 1.00 52.53 145 HIS A N 1
ATOM 1184 C CA . HIS A 1 145 ? -10.480 15.944 21.244 1.00 52.53 145 HIS A CA 1
ATOM 1185 C C . HIS A 1 145 ? -10.961 16.749 22.450 1.00 52.53 145 HIS A C 1
ATOM 1187 O O . HIS A 1 145 ? -11.631 17.786 22.240 1.00 52.53 145 HIS A O 1
#

Secondary structure (DSSP, 8-state):
---HHHHHHTT---HHHHHHHHHHHHHHHHHHHHHHTTSS-HHHHHHHHHHHHHHHHHHHHHHS-HHHHHHHHHHHHHHHHHH-TTTTHHHHHHHHHHHHHT---SHHHHHHHHHHHHHHHHH-TTSHHHHHHHHHHHHHHT---

Sequence (145 aa):
MQDEIVYLLASQKDPVITAFRDHWNKHCDLWIQEMDAGQLSVATLTGNVMLSLRESLPIFLRAIPPKDRRAFNLAYRGMVIATFPDFYEQDESELDAIIARGKIRNDDEFHLIEFYFEQQQNIDPDSSASAALRQLMDDFEFREH

Organism: NCBI:txid1353891

Radius of gyration: 16.27 Å; chains: 1; bounding box: 42×30×42 Å

pLDDT: mean 74.44, std 11.42, range [40.66, 94.38]

Foldseek 3Di:
DPQPLCVLLVPAPDPLSVVVSVCCVVPVVVVVVCVVVVVAPPCRCLVPVVVCCLVCVVVVLVSDDLVSSLVNLVSVVVVCCVVPVCSCVVLVVVLVVCLVVLEDDDVVSLSSLVSVLSSCCSHPCPDPSNVSSVSRNCCVVPPDD